Protein AF-A0A6J7K4E6-F1 (afdb_monomer)

InterPro domains:
  IPR016032 Signal transduction response regulator, C-terminal effector [SSF46894] (4-53)
  IPR036388 Winged helix-like DNA-binding domain superfamily [G3DSA:1.10.10.10] (2-69)

Radius of gyration: 15.44 Å; Cα contacts (8 Å, |Δi|>4): 86; chains: 1; bounding box: 48×27×30 Å

Organism: NCBI:txid449393

Secondary structure (DSSP, 8-state):
-PPPPPHHHHHHHHHHHTT--HHHHHHHTTS-HHHHHHHHHHHHHHTTPPP-SSS-HHHHHHHHHHHHH--HHHHHTT---TTEEE-TTS-EEETT---

Nearest PDB structures (foldseek):
  3qp6-assembly1_A-2  TM=9.151E-01  e=7.191E-03  Chromobacterium violaceum
  6jqs-assembly1_A  TM=8.949E-01  e=2.408E-02  Paenisporosarcina sp. TG-14
  4gvp-assembly1_A  TM=9.203E-01  e=5.390E-02  Staphylococcus aureus subsp. aureus Mu50
  3qp5-assembly2_C  TM=8.952E-01  e=5.390E-02  Chromobacterium violaceum
  3qp5-assembly2_D  TM=9.088E-01  e=1.207E-01  Chromobacterium violaceum

pLDDT: mean 82.59, std 14.58, range [42.47, 98.12]

Foldseek 3Di:
DQDDDDPVLVLLLLVLLVVDQLVRSCVVVVHDSVVSVVSLVVQLVSLVHDDPPPDDSSVVSNVSCCVVQNHCVVVVVVDQDPQWDQDPVRDIDRPPNDD

Mean predicted aligned error: 9.19 Å

Solvent-accessible surface area (backbone atoms only — not comparable to full-atom values): 6096 Å² total; per-residue (Å²): 132,77,68,86,73,50,76,67,52,50,54,54,46,52,41,41,59,72,66,49,50,51,64,53,46,12,62,75,69,75,49,53,43,66,58,41,52,53,49,53,53,53,50,27,52,57,72,69,55,74,76,78,86,81,58,65,57,63,58,56,41,27,53,51,46,32,75,73,74,48,57,72,66,47,61,76,64,73,54,85,55,98,52,58,42,73,47,99,86,72,47,81,43,53,84,74,70,75,131

Structure (mmCIF, N/CA/C/O backbone):
data_AF-A0A6J7K4E6-F1
#
_entry.id   AF-A0A6J7K4E6-F1
#
loop_
_atom_site.group_PDB
_atom_site.id
_atom_site.type_symbol
_atom_site.label_atom_id
_atom_site.label_alt_id
_atom_site.label_comp_id
_atom_site.label_asym_id
_atom_site.label_entity_id
_atom_site.label_seq_id
_atom_site.pdbx_PDB_ins_code
_atom_site.Cartn_x
_atom_site.Cartn_y
_atom_site.Cartn_z
_atom_site.occupancy
_atom_site.B_iso_or_equiv
_atom_site.auth_seq_id
_atom_site.auth_comp_id
_atom_site.auth_asym_id
_atom_site.auth_atom_id
_atom_site.pdbx_PDB_model_num
ATOM 1 N N . MET A 1 1 ? 1.341 16.366 -8.972 1.00 42.47 1 MET A N 1
ATOM 2 C CA . MET A 1 1 ? 1.374 16.381 -7.496 1.00 42.47 1 MET A CA 1
ATOM 3 C C . MET A 1 1 ? 0.690 15.123 -7.013 1.00 42.47 1 MET A C 1
ATOM 5 O O . MET A 1 1 ? -0.518 15.000 -7.177 1.00 42.47 1 MET A O 1
ATOM 9 N N . SER A 1 2 ? 1.468 14.158 -6.537 1.00 57.59 2 SER A N 1
ATOM 10 C CA . SER A 1 2 ? 0.947 12.939 -5.920 1.00 57.59 2 SER A CA 1
ATOM 11 C C . SER A 1 2 ? 0.267 13.332 -4.611 1.00 57.59 2 SER A C 1
ATOM 13 O O . SER A 1 2 ? 0.858 14.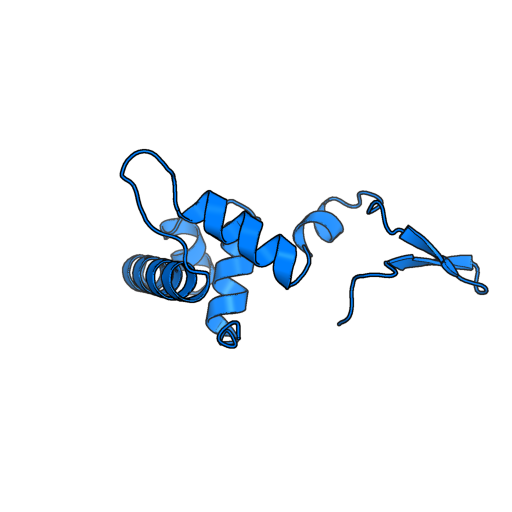063 -3.819 1.00 57.59 2 SER A O 1
ATOM 15 N N . ARG A 1 3 ? -0.984 12.916 -4.402 1.00 76.50 3 ARG A N 1
ATOM 16 C CA . ARG A 1 3 ? -1.681 13.126 -3.127 1.00 76.50 3 ARG A CA 1
ATOM 17 C C . ARG A 1 3 ? -0.898 12.427 -2.014 1.00 76.50 3 ARG A C 1
ATOM 19 O O . ARG A 1 3 ? -0.557 11.257 -2.170 1.00 76.50 3 ARG A O 1
ATOM 26 N N . GLU A 1 4 ? -0.683 13.118 -0.900 1.00 82.88 4 GLU A N 1
ATOM 27 C CA . GLU A 1 4 ? -0.085 12.524 0.295 1.00 82.88 4 GLU A CA 1
ATOM 28 C C . GLU A 1 4 ? -0.995 11.419 0.855 1.00 82.88 4 GLU A C 1
ATOM 30 O O . GLU A 1 4 ? -2.224 11.572 0.944 1.00 82.88 4 GLU A O 1
ATOM 35 N N . LEU A 1 5 ? -0.400 10.265 1.150 1.00 88.69 5 LEU A N 1
ATOM 36 C CA . LEU A 1 5 ? -1.116 9.123 1.699 1.00 88.69 5 LEU A CA 1
ATOM 37 C C . LEU A 1 5 ? -1.217 9.263 3.216 1.00 88.69 5 LEU A C 1
ATOM 39 O O . LEU A 1 5 ? -0.304 9.726 3.890 1.00 88.69 5 LEU A O 1
ATOM 43 N N . THR A 1 6 ? -2.347 8.837 3.771 1.00 92.81 6 THR A N 1
ATOM 44 C C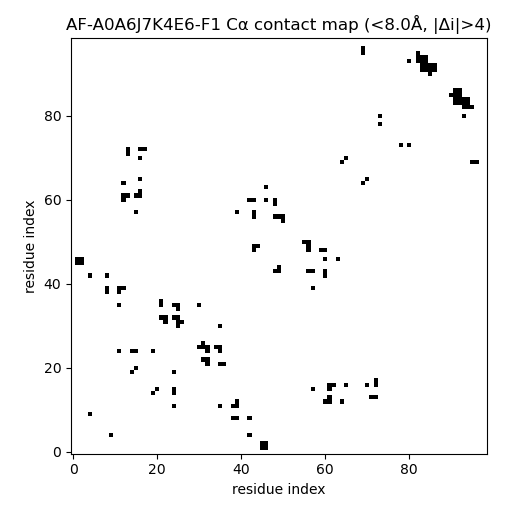A . THR A 1 6 ? -2.510 8.780 5.228 1.00 92.81 6 THR A CA 1
ATOM 45 C C . THR A 1 6 ? -1.649 7.661 5.833 1.00 92.81 6 THR A C 1
ATOM 47 O O . THR A 1 6 ? -1.347 6.684 5.141 1.00 92.81 6 THR A O 1
ATOM 50 N N . PRO A 1 7 ? -1.328 7.702 7.140 1.00 93.62 7 PRO A N 1
ATOM 51 C CA . PRO A 1 7 ? -0.596 6.614 7.798 1.00 93.62 7 PRO A CA 1
ATOM 52 C C . PRO A 1 7 ? -1.260 5.241 7.623 1.00 93.62 7 PRO A C 1
ATOM 54 O O . PRO A 1 7 ? -0.592 4.227 7.432 1.00 93.62 7 PRO A O 1
ATOM 57 N N . PHE A 1 8 ? -2.596 5.206 7.623 1.00 95.38 8 PHE A N 1
ATOM 58 C CA . PHE A 1 8 ? -3.343 3.975 7.383 1.00 95.38 8 PHE A CA 1
ATOM 59 C C . PHE A 1 8 ? -3.227 3.489 5.929 1.00 95.38 8 PHE A C 1
ATOM 61 O O . PHE A 1 8 ? -3.121 2.290 5.681 1.00 95.38 8 PHE A O 1
ATOM 68 N N . GLU A 1 9 ? -3.205 4.402 4.957 1.00 95.19 9 GLU A N 1
ATOM 69 C CA . GLU A 1 9 ? -2.967 4.060 3.551 1.00 95.19 9 GLU A CA 1
ATOM 70 C C . GLU A 1 9 ? -1.560 3.492 3.336 1.00 95.19 9 GLU A C 1
ATOM 72 O O . GLU A 1 9 ? -1.429 2.471 2.664 1.00 95.19 9 GLU A O 1
ATOM 77 N N . HIS A 1 10 ? -0.536 4.072 3.971 1.00 93.00 10 HIS A N 1
ATOM 78 C CA . HIS A 1 10 ? 0.820 3.514 3.974 1.00 93.00 10 HIS A CA 1
ATOM 79 C C . HIS A 1 10 ? 0.862 2.099 4.564 1.00 93.00 10 HIS A C 1
ATOM 81 O O . HIS A 1 10 ? 1.440 1.195 3.962 1.00 93.00 10 HIS A O 1
ATOM 87 N N . LEU A 1 11 ? 0.190 1.864 5.696 1.00 94.44 11 LEU A N 1
ATOM 88 C CA . LEU A 1 11 ? 0.104 0.534 6.305 1.00 94.44 11 LEU A CA 1
ATOM 89 C C . LEU A 1 11 ? -0.530 -0.496 5.355 1.00 94.44 11 LEU A C 1
ATOM 91 O O . LEU A 1 11 ? 0.011 -1.585 5.157 1.00 94.44 11 LEU A O 1
ATOM 95 N N . VAL A 1 12 ? -1.660 -0.150 4.731 1.00 96.00 12 VAL A N 1
ATOM 96 C CA . VAL A 1 12 ? -2.332 -1.031 3.762 1.00 96.00 12 VAL A CA 1
ATOM 97 C C . VAL A 1 12 ? -1.454 -1.265 2.529 1.00 96.00 12 VAL A C 1
ATOM 99 O O . VAL A 1 12 ? -1.379 -2.394 2.046 1.00 96.00 12 VAL A O 1
ATOM 102 N N . ALA A 1 13 ? -0.774 -0.235 2.025 1.00 93.56 13 ALA A N 1
ATOM 103 C CA . ALA A 1 13 ? 0.116 -0.344 0.873 1.00 93.56 13 ALA A CA 1
ATOM 104 C C . ALA A 1 13 ? 1.349 -1.217 1.156 1.00 93.56 13 ALA A C 1
ATOM 106 O O . ALA A 1 13 ? 1.711 -2.039 0.315 1.00 93.56 13 ALA A O 1
ATOM 107 N N . ASN A 1 14 ? 1.932 -1.134 2.354 1.00 92.38 14 ASN A N 1
ATOM 108 C CA . ASN A 1 14 ? 3.014 -2.024 2.781 1.00 92.38 14 ASN A CA 1
ATOM 109 C C . ASN A 1 14 ? 2.552 -3.490 2.799 1.00 92.38 14 ASN A C 1
ATOM 111 O O . ASN A 1 14 ? 3.221 -4.364 2.254 1.00 92.38 14 ASN A O 1
ATOM 115 N N . HIS A 1 15 ? 1.360 -3.769 3.328 1.00 94.62 15 HIS A N 1
ATOM 116 C CA . HIS A 1 15 ? 0.809 -5.123 3.294 1.00 94.62 15 HIS A CA 1
ATOM 117 C C . HIS A 1 15 ? 0.448 -5.613 1.880 1.00 94.62 15 HIS A C 1
ATOM 119 O O . HIS A 1 15 ? 0.558 -6.807 1.594 1.00 94.62 15 HIS A O 1
ATOM 125 N N . LEU A 1 16 ? 0.035 -4.712 0.981 1.00 93.50 16 LEU A N 1
ATOM 126 C CA . LEU A 1 16 ? -0.117 -5.034 -0.440 1.00 93.50 16 LEU A CA 1
ATOM 127 C C . LEU A 1 16 ? 1.224 -5.401 -1.076 1.00 93.50 16 L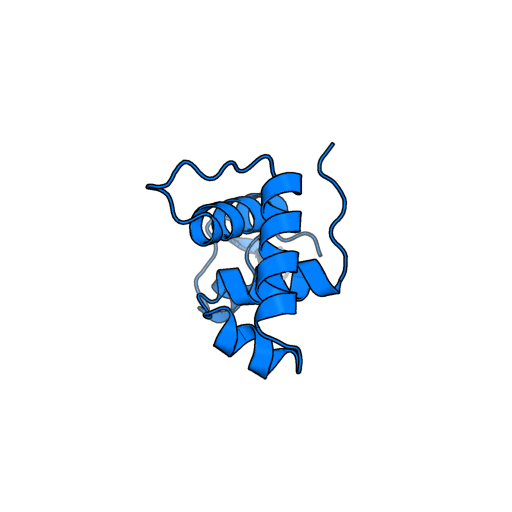EU A C 1
ATOM 129 O O . LEU A 1 16 ? 1.274 -6.341 -1.867 1.00 93.50 16 LEU A O 1
ATOM 133 N N . CYS A 1 17 ? 2.295 -4.689 -0.719 1.00 91.69 17 CYS A N 1
ATOM 134 C CA . CYS A 1 17 ? 3.648 -5.016 -1.150 1.00 91.69 17 CYS A CA 1
ATOM 135 C C . CYS A 1 17 ? 4.073 -6.391 -0.628 1.00 91.69 17 CYS A C 1
ATOM 137 O O . CYS A 1 17 ? 4.630 -7.165 -1.395 1.00 91.69 17 CYS A O 1
ATOM 139 N N . ASP A 1 18 ? 3.724 -6.755 0.603 1.00 90.31 18 ASP A N 1
AT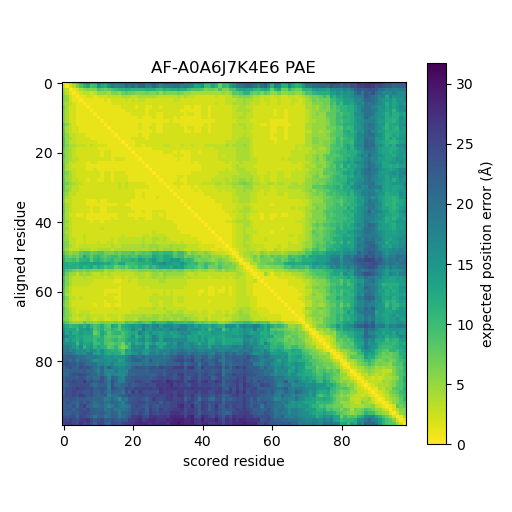OM 140 C CA . ASP A 1 18 ? 3.951 -8.106 1.136 1.00 90.31 18 ASP A CA 1
ATOM 141 C C . ASP A 1 18 ? 3.084 -9.195 0.445 1.00 90.31 18 ASP A C 1
ATOM 143 O O . ASP A 1 18 ? 3.204 -10.378 0.755 1.00 90.31 18 ASP A O 1
ATOM 147 N N . GLY A 1 19 ? 2.195 -8.828 -0.490 1.00 91.94 19 GLY A N 1
ATOM 148 C CA . GLY A 1 19 ? 1.371 -9.765 -1.263 1.00 91.94 19 GLY A CA 1
ATOM 149 C C . GLY A 1 19 ? 0.121 -10.275 -0.534 1.00 91.94 19 GLY A C 1
ATOM 150 O O . GLY A 1 19 ? -0.540 -11.200 -1.010 1.00 91.94 19 GLY A O 1
ATOM 151 N N . LEU A 1 20 ? -0.241 -9.686 0.608 1.00 95.38 20 LEU A N 1
ATOM 152 C CA . LEU A 1 20 ? -1.376 -10.131 1.422 1.00 95.38 20 LEU A CA 1
ATOM 153 C C . LEU A 1 20 ? -2.716 -9.868 0.732 1.00 95.38 20 LEU A C 1
ATOM 155 O O . LEU A 1 20 ? -2.910 -8.804 0.161 1.00 95.38 20 LEU A O 1
ATOM 159 N N . SER A 1 21 ? -3.687 -10.787 0.818 1.00 95.88 21 SER A N 1
ATOM 160 C CA . SER A 1 21 ? -5.066 -10.583 0.329 1.00 95.88 21 SER A CA 1
ATOM 161 C C . SER A 1 21 ? -5.826 -9.522 1.145 1.00 95.88 21 SER A C 1
ATOM 163 O O . SER A 1 21 ? -5.474 -9.268 2.292 1.00 95.88 21 SER A O 1
ATOM 165 N N . ASN A 1 22 ? -6.916 -8.945 0.616 1.00 95.81 22 ASN A N 1
ATOM 166 C CA . ASN A 1 22 ? -7.713 -7.960 1.369 1.00 95.81 22 ASN A CA 1
ATOM 167 C C . ASN A 1 22 ? -8.210 -8.525 2.709 1.00 95.81 22 ASN A C 1
ATOM 169 O O . ASN A 1 22 ? -8.108 -7.847 3.727 1.00 95.81 22 ASN A O 1
ATOM 173 N N . SER A 1 23 ? -8.659 -9.783 2.735 1.00 97.44 23 SER A N 1
ATOM 174 C CA . SER A 1 23 ? -9.030 -10.478 3.970 1.00 97.44 23 SER A CA 1
ATOM 175 C C . SER A 1 23 ? -7.866 -10.676 4.949 1.00 97.44 23 SER A C 1
ATOM 177 O O . SER A 1 23 ? -8.068 -10.596 6.159 1.00 97.44 23 SER A O 1
ATOM 179 N N . ALA A 1 24 ? -6.643 -10.916 4.466 1.00 97.69 24 ALA A N 1
ATOM 180 C CA . ALA A 1 24 ? -5.464 -11.027 5.324 1.00 97.69 24 ALA A CA 1
ATOM 181 C C . ALA A 1 24 ? -5.059 -9.669 5.914 1.00 97.69 24 ALA A C 1
ATOM 183 O O . ALA A 1 24 ? -4.804 -9.587 7.113 1.00 97.69 24 ALA A O 1
ATOM 184 N N . ILE A 1 25 ? -5.086 -8.606 5.104 1.00 97.56 25 ILE A N 1
ATOM 185 C CA . ILE A 1 25 ? -4.844 -7.231 5.563 1.00 97.56 25 ILE A CA 1
ATOM 186 C C . ILE A 1 25 ? -5.901 -6.830 6.592 1.00 97.56 25 ILE A C 1
ATOM 188 O O . ILE A 1 25 ? -5.563 -6.328 7.653 1.00 97.56 25 ILE A O 1
ATOM 192 N N . ALA A 1 26 ? -7.173 -7.121 6.319 1.00 97.94 26 ALA A N 1
ATOM 193 C CA . ALA A 1 26 ? -8.282 -6.833 7.220 1.00 97.94 26 ALA A CA 1
ATOM 194 C C . ALA A 1 26 ? -8.076 -7.465 8.606 1.00 97.94 26 ALA A C 1
ATOM 196 O O . ALA A 1 26 ? -8.258 -6.797 9.623 1.00 97.94 26 ALA A O 1
ATOM 197 N N . ARG A 1 27 ? -7.616 -8.724 8.654 1.00 97.75 27 ARG A N 1
ATOM 198 C CA . ARG A 1 27 ? -7.233 -9.383 9.912 1.00 97.75 27 ARG A CA 1
ATOM 199 C C . ARG A 1 27 ? -6.032 -8.709 10.576 1.00 97.75 27 ARG A C 1
ATOM 201 O O . ARG A 1 27 ? -6.083 -8.465 11.775 1.00 97.75 27 ARG A O 1
ATOM 208 N N . ALA A 1 28 ? -4.987 -8.387 9.813 1.00 97.00 28 ALA A N 1
ATOM 209 C CA . ALA A 1 28 ? -3.770 -7.764 10.337 1.00 97.00 28 ALA A CA 1
ATOM 210 C C . ALA A 1 28 ? -4.023 -6.367 10.929 1.00 97.00 28 ALA A C 1
ATOM 212 O O . ALA A 1 28 ? -3.443 -6.017 11.952 1.00 97.00 28 ALA A O 1
ATOM 213 N N . THR A 1 29 ? -4.923 -5.586 10.328 1.00 96.00 29 THR A N 1
ATOM 214 C CA . THR A 1 29 ? -5.236 -4.220 10.768 1.00 96.00 29 THR A CA 1
ATOM 215 C C . THR A 1 29 ? -6.485 -4.137 11.648 1.00 96.00 29 THR A C 1
ATOM 217 O O . THR A 1 29 ? -6.908 -3.037 11.987 1.00 96.00 29 THR A O 1
ATOM 220 N N . SER A 1 30 ? -7.107 -5.266 12.013 1.00 96.75 30 SER A N 1
ATOM 221 C CA . SER A 1 30 ? -8.370 -5.319 12.775 1.00 96.75 30 SER A CA 1
ATOM 222 C C . SER A 1 30 ? -9.503 -4.490 12.152 1.00 96.75 30 SER A C 1
ATOM 224 O O . SER A 1 30 ? -10.205 -3.748 12.839 1.00 96.75 30 SER A O 1
ATOM 226 N N . HIS A 1 31 ? -9.658 -4.548 10.829 1.00 97.56 31 HIS A N 1
ATOM 227 C CA . HIS A 1 31 ? -10.697 -3.834 10.073 1.00 97.56 31 HIS A CA 1
ATOM 228 C C . HIS A 1 31 ? -11.515 -4.814 9.224 1.00 97.56 31 HIS A C 1
ATOM 230 O O . HIS A 1 31 ? -11.189 -5.993 9.125 1.00 97.56 31 HIS A O 1
ATOM 236 N N . SER A 1 32 ? -12.598 -4.345 8.597 1.00 98.12 32 SER A N 1
ATOM 237 C CA . SER A 1 32 ? -13.349 -5.177 7.652 1.00 98.12 32 SER A CA 1
ATOM 238 C C . SER A 1 32 ? -12.663 -5.233 6.287 1.00 98.12 32 SER A C 1
ATOM 240 O O . SER A 1 32 ? -12.022 -4.275 5.849 1.00 98.12 32 SER A O 1
ATOM 242 N N . GLU A 1 33 ? -12.863 -6.334 5.561 1.00 97.44 33 GLU A N 1
ATOM 243 C CA . GLU A 1 33 ? -12.365 -6.481 4.188 1.00 97.44 33 GLU A CA 1
ATOM 244 C C . GLU A 1 33 ? -12.865 -5.354 3.274 1.00 97.44 33 GLU A C 1
ATOM 246 O O . GLU A 1 33 ? -12.116 -4.843 2.441 1.00 97.44 33 GLU A O 1
ATOM 251 N N . LYS A 1 34 ? -14.089 -4.865 3.517 1.00 97.56 34 LYS A N 1
ATOM 252 C CA . LYS A 1 34 ? -14.648 -3.747 2.758 1.00 97.56 34 LYS A CA 1
ATOM 253 C C . LYS A 1 34 ? -13.889 -2.436 2.968 1.00 97.56 34 LYS A C 1
ATOM 255 O O . LYS A 1 34 ? -13.743 -1.651 2.030 1.00 97.56 34 LYS A O 1
ATOM 260 N N . VAL A 1 35 ? -13.392 -2.184 4.180 1.00 97.75 35 VAL A N 1
ATOM 261 C CA . VAL A 1 35 ? -12.550 -1.010 4.461 1.00 97.75 35 VAL A CA 1
ATOM 262 C C . VAL A 1 35 ? -11.240 -1.098 3.684 1.00 97.75 35 VAL A C 1
ATOM 264 O O . VAL A 1 35 ? -10.808 -0.089 3.117 1.00 97.75 35 VAL A O 1
ATOM 267 N N . ILE A 1 36 ? -10.649 -2.291 3.588 1.00 97.88 36 ILE A N 1
ATOM 268 C CA . ILE A 1 36 ? -9.426 -2.507 2.810 1.00 97.88 36 ILE A CA 1
ATOM 269 C C . ILE A 1 36 ? -9.690 -2.271 1.323 1.00 97.88 36 ILE A C 1
ATOM 271 O O . ILE A 1 36 ? -9.012 -1.441 0.724 1.00 97.88 36 ILE A O 1
ATOM 275 N N . GLU A 1 37 ? -10.724 -2.885 0.740 1.00 95.69 37 GLU A N 1
ATOM 276 C CA . GLU A 1 37 ? -11.109 -2.664 -0.665 1.00 95.69 37 GLU A CA 1
ATOM 277 C C . GLU A 1 37 ? -11.277 -1.182 -1.015 1.00 95.69 37 GLU A C 1
ATOM 279 O O . GLU A 1 37 ? -10.752 -0.695 -2.022 1.00 95.69 37 GLU A O 1
ATOM 284 N N . ASN A 1 38 ? -12.007 -0.452 -0.172 1.00 95.81 38 ASN A N 1
ATOM 285 C CA . ASN A 1 38 ? -12.267 0.965 -0.386 1.00 95.81 38 ASN A CA 1
ATOM 286 C C . ASN A 1 38 ? -10.974 1.788 -0.295 1.00 95.81 38 ASN A C 1
ATOM 288 O O . ASN A 1 38 ? -10.787 2.730 -1.065 1.00 95.81 38 ASN A O 1
ATOM 292 N N . THR A 1 39 ? -10.075 1.428 0.623 1.00 96.31 39 THR A N 1
ATOM 293 C CA . THR A 1 39 ? -8.767 2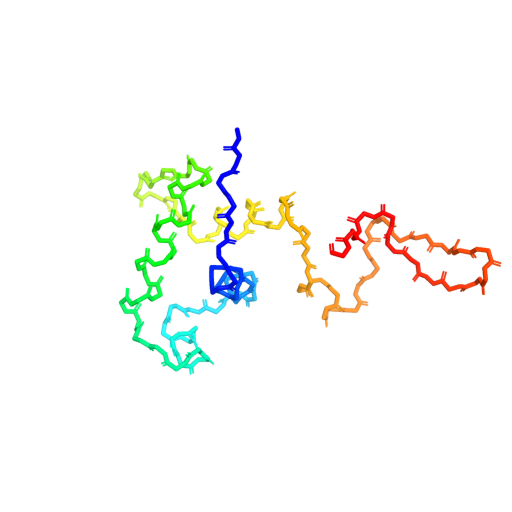.079 0.784 1.00 96.31 39 THR A CA 1
ATOM 294 C C . THR A 1 39 ? -7.878 1.835 -0.432 1.00 96.31 39 THR A C 1
ATOM 296 O O . THR A 1 39 ? -7.393 2.795 -1.027 1.00 96.31 39 THR A O 1
ATOM 299 N N . VAL A 1 40 ? -7.764 0.586 -0.890 1.00 95.00 40 VAL A N 1
ATOM 300 C CA . VAL A 1 40 ? -7.039 0.224 -2.120 1.00 95.00 40 VAL A CA 1
ATOM 301 C C . VAL A 1 40 ? -7.586 0.982 -3.329 1.00 95.00 40 VAL A C 1
ATOM 303 O O . VAL A 1 40 ? -6.820 1.553 -4.101 1.00 95.00 40 VAL A O 1
ATOM 306 N N . SER A 1 41 ? -8.911 1.061 -3.465 1.00 92.81 41 SER A N 1
ATOM 307 C CA . SER A 1 41 ? -9.557 1.771 -4.574 1.00 92.81 41 SER A CA 1
ATOM 308 C C . SER A 1 41 ? -9.256 3.274 -4.564 1.00 92.81 41 SER A C 1
ATOM 310 O O . SER A 1 41 ? -9.016 3.867 -5.618 1.00 92.81 41 SER A O 1
ATOM 312 N N . ARG A 1 42 ? -9.249 3.914 -3.385 1.00 92.94 42 ARG A N 1
ATOM 313 C CA . ARG A 1 42 ? -8.895 5.338 -3.245 1.00 92.94 42 ARG A CA 1
ATOM 314 C C . ARG A 1 42 ? -7.425 5.596 -3.551 1.00 92.94 42 ARG A C 1
ATOM 316 O O . ARG A 1 42 ? -7.119 6.577 -4.226 1.00 92.94 42 ARG A O 1
ATOM 323 N N . MET A 1 43 ? -6.534 4.720 -3.093 1.00 93.62 43 MET A N 1
ATOM 324 C CA . MET A 1 43 ? -5.110 4.815 -3.400 1.00 93.62 43 MET A CA 1
ATOM 325 C C . MET A 1 43 ? -4.862 4.651 -4.900 1.00 93.62 43 MET A C 1
ATOM 327 O O . MET A 1 43 ? -4.253 5.528 -5.497 1.00 93.62 43 MET A O 1
ATOM 331 N N . ALA A 1 44 ? -5.419 3.620 -5.543 1.00 92.12 44 ALA A N 1
ATOM 332 C CA . ALA A 1 44 ? -5.279 3.412 -6.987 1.00 92.12 44 ALA A CA 1
ATOM 333 C C . ALA A 1 44 ? -5.664 4.664 -7.797 1.00 92.12 44 ALA A C 1
ATOM 335 O O . ALA A 1 44 ? -4.905 5.101 -8.660 1.00 92.12 44 ALA A O 1
ATOM 336 N N . ARG A 1 45 ? -6.783 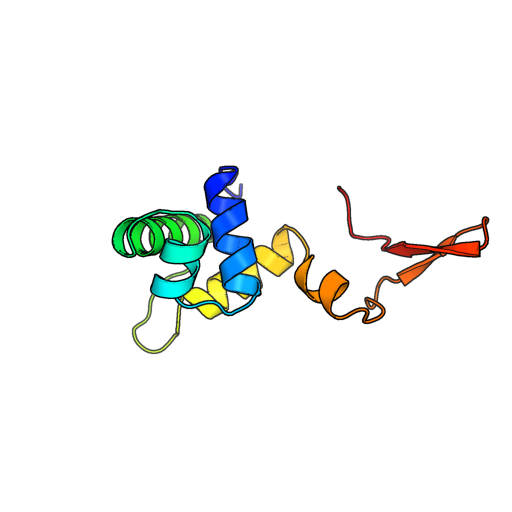5.315 -7.449 1.00 89.94 45 ARG A N 1
ATOM 337 C CA . ARG A 1 45 ? -7.193 6.590 -8.066 1.00 89.94 45 ARG A CA 1
ATOM 338 C C . ARG A 1 45 ? -6.190 7.718 -7.825 1.00 89.94 45 ARG A C 1
ATOM 340 O O . ARG A 1 45 ? -5.938 8.498 -8.736 1.00 89.94 45 ARG A O 1
ATOM 347 N N . ALA A 1 46 ? -5.619 7.805 -6.625 1.00 89.06 46 ALA A N 1
ATOM 348 C CA . ALA A 1 46 ? -4.615 8.811 -6.281 1.00 89.06 46 ALA A CA 1
ATOM 349 C C . ALA A 1 46 ? -3.308 8.647 -7.075 1.00 89.06 46 ALA A C 1
ATOM 351 O O . ALA A 1 46 ? -2.689 9.647 -7.428 1.00 89.06 46 ALA A O 1
ATOM 352 N N . PHE A 1 47 ? -2.937 7.409 -7.411 1.00 88.19 47 PHE A N 1
ATOM 353 C CA . PHE A 1 47 ? -1.815 7.093 -8.304 1.00 88.19 47 PHE A CA 1
ATOM 354 C C . PHE A 1 47 ? -2.188 7.137 -9.798 1.00 88.19 47 PHE A C 1
ATOM 356 O O . PHE A 1 47 ? -1.363 6.813 -10.646 1.00 88.19 47 PHE A O 1
ATOM 363 N N . GLY A 1 48 ? -3.421 7.519 -10.150 1.00 88.81 48 GLY A N 1
ATOM 364 C CA . GLY A 1 48 ? -3.876 7.568 -11.543 1.00 88.81 48 GLY A CA 1
ATOM 365 C C . GLY A 1 48 ? -4.057 6.194 -12.202 1.00 88.81 48 GLY A C 1
ATOM 366 O O . GLY A 1 48 ? -4.164 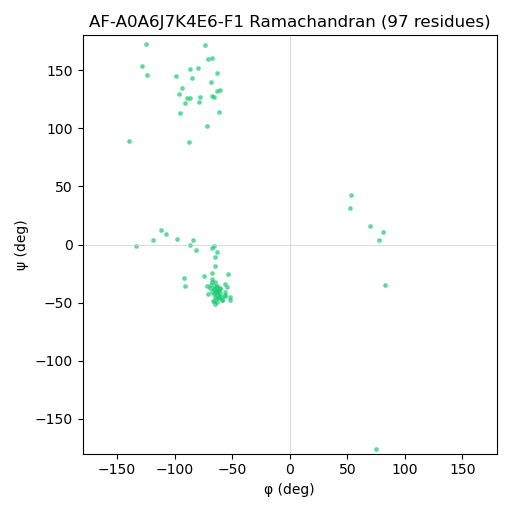6.113 -13.425 1.00 88.81 48 GLY A O 1
ATOM 367 N N . ILE A 1 49 ? -4.117 5.119 -11.413 1.00 89.50 49 ILE A N 1
ATOM 368 C CA . ILE A 1 49 ? -4.283 3.745 -11.894 1.00 89.50 49 ILE A CA 1
ATOM 369 C C . ILE A 1 49 ? -5.755 3.517 -12.241 1.00 89.50 49 ILE A C 1
ATOM 371 O O . ILE A 1 49 ? -6.646 3.668 -11.399 1.00 89.50 49 ILE A O 1
ATOM 375 N N . LYS A 1 50 ? -6.011 3.132 -13.493 1.00 83.00 50 LYS A N 1
ATOM 376 C CA . LYS A 1 50 ? -7.340 2.751 -13.981 1.00 83.00 50 LYS A CA 1
ATOM 377 C C . LYS A 1 50 ? -7.468 1.229 -13.997 1.00 83.00 50 LYS A C 1
ATOM 379 O O . LYS A 1 50 ? -6.499 0.530 -14.258 1.00 83.00 50 LYS A O 1
ATOM 384 N N . SER A 1 51 ? -8.669 0.735 -13.708 1.00 77.62 51 SER A N 1
ATOM 385 C CA . SER A 1 51 ? -9.016 -0.671 -13.914 1.00 77.62 51 SER A CA 1
ATOM 386 C C . SER A 1 51 ? -9.508 -0.838 -15.348 1.00 77.62 51 SER A C 1
ATOM 388 O O . SER A 1 51 ? -10.409 -0.111 -15.763 1.00 77.62 51 SER A O 1
ATOM 390 N N . ASP A 1 52 ? -8.909 -1.763 -16.089 1.00 77.31 52 ASP A N 1
ATOM 391 C CA . ASP A 1 52 ? -9.253 -2.100 -17.476 1.00 77.31 52 ASP A CA 1
ATOM 392 C C . ASP A 1 52 ? -9.862 -3.509 -17.610 1.00 77.31 52 ASP A C 1
ATOM 394 O O . ASP A 1 52 ? -10.034 -4.008 -18.714 1.00 77.31 52 ASP A O 1
ATOM 398 N N . GLY A 1 53 ? -10.244 -4.136 -16.491 1.00 75.31 53 GLY A N 1
ATOM 399 C CA . GLY A 1 53 ? -10.873 -5.462 -16.448 1.00 75.31 53 GLY A CA 1
ATOM 400 C C . GLY A 1 53 ? -9.886 -6.631 -16.511 1.00 75.31 53 GLY A C 1
ATOM 401 O O . GLY A 1 53 ? -10.095 -7.615 -15.805 1.00 75.31 53 GLY A O 1
ATOM 402 N N . ASP A 1 54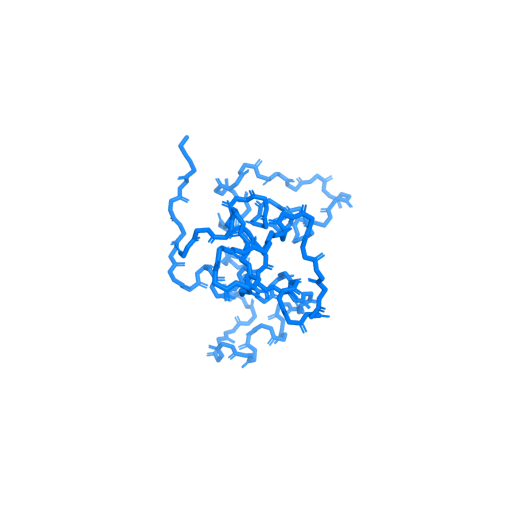 ? -8.788 -6.485 -17.253 1.00 80.50 54 ASP A N 1
ATOM 403 C CA . ASP A 1 54 ? -7.756 -7.520 -17.400 1.00 80.50 54 ASP A CA 1
ATOM 404 C C . ASP A 1 54 ? -6.625 -7.383 -16.371 1.00 80.50 54 ASP A C 1
ATOM 406 O O . ASP A 1 54 ? -6.022 -8.376 -15.954 1.00 80.50 54 ASP A O 1
ATOM 410 N N . THR A 1 55 ? -6.347 -6.162 -15.904 1.00 82.69 55 THR A N 1
ATOM 411 C CA . THR A 1 55 ? -5.213 -5.913 -15.013 1.00 82.69 55 THR A CA 1
ATOM 412 C C . THR A 1 55 ? -5.610 -5.899 -13.540 1.00 82.69 55 THR A C 1
ATOM 414 O O . THR A 1 55 ? -6.496 -5.160 -13.095 1.00 82.69 55 THR A O 1
ATOM 417 N N . ASN A 1 56 ? -4.874 -6.659 -12.722 1.00 86.50 56 ASN A N 1
ATOM 418 C CA . ASN A 1 56 ? -5.026 -6.606 -11.273 1.00 86.50 56 ASN A CA 1
ATOM 419 C C . ASN A 1 56 ? -4.446 -5.295 -10.718 1.00 86.50 56 ASN A C 1
ATOM 421 O O . ASN A 1 56 ? -3.238 -5.156 -10.512 1.00 86.50 56 ASN A O 1
ATOM 425 N N . ILE A 1 57 ? -5.335 -4.350 -10.409 1.00 90.62 57 ILE A N 1
ATOM 426 C CA . ILE A 1 57 ? -4.992 -3.019 -9.888 1.00 90.62 57 ILE A CA 1
ATOM 427 C C . ILE A 1 57 ? -4.100 -3.053 -8.641 1.00 90.62 57 ILE A C 1
ATOM 429 O O . ILE A 1 57 ? -3.375 -2.098 -8.386 1.00 90.62 57 ILE A O 1
ATOM 433 N N . ARG A 1 58 ? -4.138 -4.137 -7.857 1.00 92.44 58 ARG A N 1
ATOM 434 C CA . ARG A 1 58 ? -3.362 -4.266 -6.618 1.00 92.44 58 ARG A CA 1
ATOM 435 C C . ARG A 1 58 ? -1.880 -4.444 -6.909 1.00 92.44 58 ARG A C 1
ATOM 437 O O . ARG A 1 58 ? -1.060 -3.900 -6.181 1.00 92.44 58 ARG A O 1
ATOM 444 N N . VAL A 1 59 ? -1.559 -5.153 -7.991 1.00 91.25 59 VAL A N 1
ATOM 445 C CA . VAL A 1 59 ? -0.181 -5.333 -8.461 1.00 91.25 59 VAL A CA 1
ATOM 446 C C . VAL A 1 59 ? 0.372 -3.995 -8.937 1.00 91.25 59 VAL A C 1
ATOM 448 O O . VAL A 1 59 ? 1.432 -3.578 -8.483 1.00 91.25 59 VAL A O 1
ATOM 451 N N . LEU A 1 60 ? -0.382 -3.277 -9.776 1.00 92.62 60 LEU A N 1
ATOM 452 C CA . LEU A 1 60 ? 0.020 -1.948 -10.243 1.00 92.62 60 LEU A CA 1
ATOM 453 C C . LEU A 1 60 ? 0.189 -0.961 -9.088 1.00 92.62 60 LEU A C 1
ATOM 455 O O . LEU A 1 60 ? 1.146 -0.194 -9.070 1.00 92.62 60 LEU A O 1
ATOM 459 N N . LEU A 1 61 ? -0.719 -0.996 -8.113 1.00 92.81 61 LEU A N 1
ATOM 460 C CA . LEU A 1 61 ? -0.647 -0.125 -6.948 1.00 92.81 61 LEU A CA 1
ATOM 461 C C . LEU A 1 61 ? 0.571 -0.436 -6.077 1.00 92.81 61 LEU A C 1
ATOM 463 O O . LEU A 1 61 ? 1.243 0.495 -5.649 1.00 92.81 61 LEU A O 1
ATOM 467 N N . ALA A 1 62 ? 0.880 -1.713 -5.841 1.00 92.38 62 ALA A N 1
ATOM 468 C CA . ALA A 1 62 ? 2.077 -2.105 -5.104 1.00 92.38 62 ALA A CA 1
ATOM 469 C C . ALA A 1 62 ? 3.355 -1.645 -5.826 1.00 92.38 62 ALA A C 1
ATOM 471 O O . ALA A 1 62 ? 4.240 -1.074 -5.196 1.00 92.38 62 ALA A O 1
ATOM 472 N N . LEU A 1 63 ? 3.432 -1.818 -7.150 1.00 90.06 63 LEU A N 1
ATOM 473 C CA . LEU A 1 63 ? 4.569 -1.352 -7.951 1.00 90.06 63 LEU A CA 1
ATOM 474 C C . LEU A 1 63 ? 4.715 0.174 -7.917 1.00 90.06 63 LEU A C 1
ATOM 476 O O . LEU A 1 63 ? 5.814 0.677 -7.696 1.00 90.06 63 LEU A O 1
ATOM 480 N N . ALA A 1 64 ? 3.615 0.909 -8.099 1.00 90.06 64 ALA A N 1
ATOM 481 C CA . ALA A 1 64 ? 3.618 2.367 -8.036 1.00 90.06 64 ALA A CA 1
ATOM 482 C C . ALA A 1 64 ? 4.040 2.859 -6.646 1.00 90.06 64 ALA A C 1
ATOM 484 O O . ALA A 1 64 ? 4.904 3.723 -6.534 1.00 90.06 64 ALA A O 1
ATOM 485 N N . TYR A 1 65 ? 3.481 2.275 -5.585 1.00 90.25 65 TYR A N 1
ATOM 486 C CA . TYR A 1 65 ? 3.838 2.620 -4.215 1.00 90.25 65 TYR A CA 1
ATOM 487 C C . TYR A 1 65 ? 5.333 2.393 -3.947 1.00 90.25 65 TYR A C 1
ATOM 489 O O . TYR A 1 65 ? 6.002 3.318 -3.495 1.00 90.25 65 TYR A O 1
ATOM 497 N N . ARG A 1 66 ? 5.881 1.230 -4.327 1.00 86.69 66 ARG A N 1
ATOM 498 C CA . ARG A 1 66 ? 7.318 0.923 -4.191 1.00 86.69 66 ARG A CA 1
ATOM 499 C C . ARG A 1 66 ? 8.211 1.884 -4.976 1.00 86.69 66 ARG A C 1
ATOM 501 O O . ARG A 1 66 ? 9.268 2.279 -4.499 1.00 86.69 66 ARG A O 1
ATOM 508 N N . ALA A 1 67 ? 7.789 2.288 -6.174 1.00 84.94 67 ALA A N 1
ATOM 509 C CA . ALA A 1 67 ? 8.535 3.248 -6.986 1.00 84.94 67 ALA A CA 1
ATOM 510 C C . ALA A 1 67 ? 8.569 4.655 -6.363 1.00 84.94 67 ALA A C 1
ATOM 512 O O . ALA A 1 67 ? 9.528 5.393 -6.578 1.00 84.94 67 ALA A O 1
ATOM 513 N N . HIS A 1 68 ? 7.529 5.027 -5.611 1.00 82.94 68 HIS A N 1
ATOM 514 C CA . HIS A 1 68 ? 7.402 6.347 -4.996 1.00 82.94 68 HIS A CA 1
ATOM 515 C C . HIS A 1 68 ? 7.989 6.437 -3.582 1.00 82.94 68 HIS A C 1
ATOM 517 O O . HIS A 1 68 ? 8.533 7.482 -3.242 1.00 82.94 68 HIS A O 1
ATOM 523 N N . PHE A 1 69 ? 7.872 5.378 -2.778 1.00 81.31 69 PHE A N 1
ATOM 524 C CA . PHE A 1 69 ? 8.209 5.386 -1.347 1.00 81.31 69 PHE A CA 1
ATOM 525 C C . PHE A 1 69 ? 9.322 4.400 -0.968 1.00 81.31 69 PHE A C 1
ATOM 527 O O . PHE A 1 69 ? 9.638 4.257 0.207 1.00 81.31 69 PHE A O 1
ATOM 534 N N . GLY A 1 70 ? 9.916 3.710 -1.945 1.00 73.56 70 GLY A N 1
ATOM 535 C CA . GLY A 1 70 ? 10.846 2.620 -1.673 1.00 73.56 70 GLY A CA 1
ATOM 536 C C . GLY A 1 70 ? 10.124 1.360 -1.202 1.00 73.56 70 GLY A C 1
ATOM 537 O O . GLY A 1 70 ? 8.894 1.270 -1.202 1.00 73.56 70 GLY A O 1
ATOM 538 N N . ASP A 1 71 ? 10.898 0.341 -0.849 1.00 67.69 71 ASP A N 1
ATOM 539 C CA . ASP A 1 71 ? 10.351 -0.979 -0.572 1.00 67.69 71 ASP A CA 1
ATOM 540 C C . ASP A 1 71 ? 11.026 -1.629 0.633 1.00 67.69 71 ASP A C 1
ATOM 542 O O . ASP A 1 71 ? 11.986 -2.391 0.512 1.00 67.69 71 ASP A O 1
ATOM 546 N N . GLY A 1 72 ? 10.459 -1.362 1.811 1.00 63.41 72 GLY A N 1
ATOM 547 C CA . GLY A 1 72 ? 10.877 -2.003 3.056 1.00 63.41 72 GLY A CA 1
ATOM 548 C C . GLY A 1 72 ? 10.624 -3.517 3.094 1.00 63.41 72 GLY A C 1
ATOM 549 O O . GLY A 1 72 ? 11.121 -4.199 3.988 1.00 63.41 72 GLY A O 1
ATOM 550 N N . SER A 1 73 ? 9.871 -4.093 2.146 1.00 59.06 73 SER A N 1
ATOM 551 C CA . SER A 1 73 ? 9.743 -5.550 2.037 1.00 59.06 73 SER A CA 1
ATOM 552 C C . SER A 1 73 ? 11.014 -6.186 1.461 1.00 59.06 73 SER A C 1
ATOM 554 O O . SER A 1 73 ? 11.298 -7.333 1.806 1.00 59.06 73 SER A O 1
ATOM 556 N N . PHE A 1 74 ? 11.816 -5.472 0.654 1.00 59.31 74 PHE A N 1
ATOM 557 C CA . PHE A 1 74 ? 13.147 -5.959 0.257 1.00 59.31 74 PHE A CA 1
ATOM 558 C C . PHE A 1 74 ? 14.122 -5.990 1.435 1.00 59.31 74 PHE A C 1
ATOM 560 O O . PHE A 1 74 ? 14.896 -6.943 1.536 1.00 59.31 74 PHE A O 1
ATOM 567 N N . ASP A 1 75 ? 14.020 -5.041 2.369 1.00 63.22 75 ASP A N 1
ATOM 568 C CA . ASP A 1 75 ? 14.835 -5.050 3.591 1.00 63.22 75 ASP A CA 1
ATOM 569 C C . ASP A 1 75 ? 14.575 -6.325 4.415 1.00 63.22 75 ASP A C 1
ATOM 571 O O . ASP A 1 75 ? 15.502 -6.950 4.928 1.00 63.22 75 ASP A O 1
ATOM 575 N N . LYS A 1 76 ? 13.320 -6.804 4.457 1.00 62.38 76 LYS A N 1
ATOM 576 C CA . LYS A 1 76 ? 12.951 -8.074 5.118 1.00 62.38 76 LYS A CA 1
ATOM 577 C C . LYS A 1 76 ? 13.523 -9.315 4.428 1.00 62.38 76 LYS A C 1
ATOM 579 O O . LYS A 1 76 ? 13.646 -10.359 5.067 1.00 62.38 76 LYS A O 1
ATOM 584 N N . LEU A 1 77 ? 13.833 -9.232 3.134 1.00 62.44 77 LEU A N 1
ATOM 585 C CA . LEU A 1 77 ? 14.431 -10.333 2.375 1.00 62.44 77 LEU A CA 1
ATOM 586 C C . LEU A 1 77 ? 15.948 -10.423 2.583 1.00 62.44 77 LEU A C 1
ATOM 588 O O . LEU A 1 77 ? 16.560 -11.374 2.101 1.00 62.44 77 LEU A O 1
ATOM 592 N N . ASN A 1 78 ? 16.542 -9.474 3.321 1.00 61.00 78 ASN A N 1
ATOM 593 C CA . ASN A 1 78 ? 17.979 -9.394 3.586 1.00 61.00 78 ASN A CA 1
ATOM 594 C C . ASN A 1 78 ? 18.812 -9.438 2.288 1.00 61.00 78 ASN A C 1
ATOM 596 O O . ASN A 1 78 ? 19.907 -10.000 2.243 1.00 61.00 78 ASN A O 1
ATOM 600 N N . LEU A 1 79 ? 18.240 -8.902 1.205 1.00 61.88 79 LEU A N 1
ATOM 601 C CA . LEU A 1 79 ? 18.867 -8.817 -0.105 1.00 61.88 79 LEU A CA 1
ATOM 602 C C . LEU A 1 79 ? 19.557 -7.464 -0.228 1.00 61.88 79 LEU A C 1
ATOM 604 O O . LEU A 1 79 ? 18.964 -6.430 0.078 1.00 61.88 79 LEU A O 1
ATOM 608 N N . ASP A 1 80 ? 20.792 -7.468 -0.724 1.00 59.28 80 ASP A N 1
ATOM 609 C CA . ASP A 1 80 ? 21.502 -6.230 -1.025 1.00 59.28 80 ASP A CA 1
ATOM 610 C C . ASP A 1 80 ? 20.725 -5.456 -2.099 1.00 59.28 80 ASP A C 1
ATOM 612 O O . ASP A 1 80 ? 20.593 -5.900 -3.245 1.00 59.28 80 ASP A O 1
ATOM 616 N N . CYS A 1 81 ? 20.186 -4.292 -1.732 1.00 62.97 81 CYS A N 1
ATOM 617 C CA . CYS A 1 81 ? 19.562 -3.413 -2.710 1.00 62.97 81 CYS A CA 1
ATOM 618 C C . CYS A 1 81 ? 20.623 -2.939 -3.720 1.00 62.97 81 CYS A C 1
ATOM 620 O O . CYS A 1 81 ? 21.786 -2.718 -3.376 1.00 62.97 81 CYS A O 1
ATOM 622 N N . SER A 1 82 ? 20.232 -2.709 -4.975 1.00 62.00 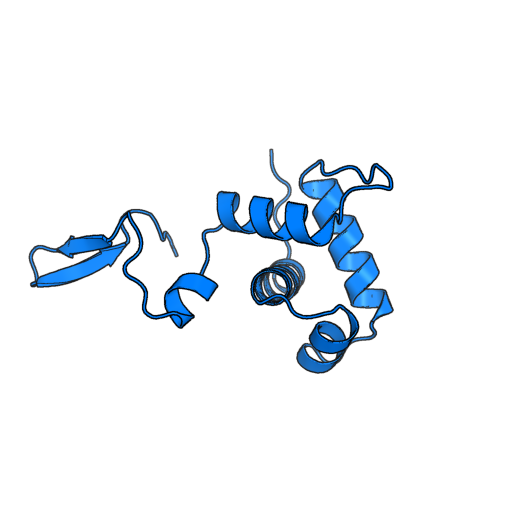82 SER A N 1
ATOM 623 C CA . SER A 1 82 ? 21.146 -2.239 -6.034 1.00 62.00 82 SER A CA 1
ATOM 624 C C . SER A 1 82 ? 21.761 -0.854 -5.770 1.00 62.00 82 SER A C 1
ATOM 626 O O . SER A 1 82 ? 22.598 -0.394 -6.542 1.00 62.00 82 SER A O 1
ATOM 628 N N . HIS A 1 83 ? 21.322 -0.172 -4.710 1.00 66.88 83 HIS A N 1
ATOM 629 C CA . HIS A 1 83 ? 21.818 1.125 -4.249 1.00 66.88 83 HIS A CA 1
ATOM 630 C C . HIS A 1 83 ? 22.657 1.012 -2.964 1.00 66.88 83 HIS A C 1
ATOM 632 O O . HIS A 1 83 ? 22.971 2.034 -2.355 1.00 66.88 83 HIS A O 1
ATOM 638 N N . SER A 1 84 ? 22.993 -0.211 -2.538 1.00 67.44 84 SER A N 1
ATOM 639 C CA . SER A 1 84 ? 23.834 -0.454 -1.370 1.00 67.44 84 SER A CA 1
ATOM 640 C C . SER A 1 84 ? 25.250 0.061 -1.627 1.00 67.44 84 SER A C 1
ATOM 642 O O . SER A 1 84 ? 25.884 -0.291 -2.626 1.00 67.44 84 SER A O 1
ATOM 644 N N . LYS A 1 85 ? 25.747 0.900 -0.720 1.00 71.50 85 LYS A N 1
ATOM 645 C CA . LYS A 1 85 ? 27.139 1.350 -0.662 1.00 71.50 85 LYS A CA 1
ATOM 646 C C . LYS A 1 85 ? 27.699 1.133 0.736 1.00 71.50 85 LYS A C 1
ATOM 648 O O . LYS A 1 85 ? 26.965 1.106 1.720 1.00 71.50 85 LYS A O 1
ATOM 653 N N . ILE A 1 86 ? 29.015 0.979 0.812 1.00 74.31 86 ILE A N 1
ATOM 654 C CA . ILE A 1 86 ? 29.748 0.933 2.078 1.00 74.31 86 ILE A CA 1
ATOM 655 C C . ILE A 1 86 ? 30.167 2.370 2.404 1.00 74.31 86 ILE A C 1
ATOM 657 O O . ILE A 1 86 ? 30.820 3.012 1.581 1.00 74.31 86 ILE A O 1
ATOM 661 N N . GLY A 1 87 ? 29.740 2.874 3.561 1.00 72.31 87 GLY A N 1
ATOM 662 C CA . GLY A 1 87 ? 30.119 4.186 4.080 1.00 72.31 87 GLY A CA 1
ATOM 663 C C . GLY A 1 87 ? 31.558 4.216 4.599 1.00 72.31 87 GLY A C 1
ATOM 664 O O . GLY A 1 87 ? 32.224 3.186 4.709 1.00 72.31 87 GLY A O 1
ATOM 665 N N . GLU A 1 88 ? 32.053 5.409 4.929 1.00 77.62 88 GLU A N 1
ATOM 666 C CA . GLU A 1 88 ? 33.427 5.608 5.430 1.00 77.62 88 GLU A CA 1
ATOM 667 C C . GLU A 1 88 ? 33.693 4.935 6.791 1.00 77.62 88 GLU A C 1
ATOM 669 O O . GLU A 1 88 ? 34.837 4.684 7.158 1.00 77.62 88 GLU A O 1
ATOM 674 N N . ASP A 1 89 ? 32.637 4.600 7.522 1.00 80.56 89 ASP A N 1
ATOM 675 C CA . ASP A 1 89 ? 32.643 3.847 8.778 1.00 80.56 89 ASP A CA 1
ATOM 676 C C . ASP A 1 89 ? 32.618 2.316 8.584 1.00 80.56 89 ASP A C 1
ATOM 678 O O . ASP A 1 89 ? 32.623 1.563 9.558 1.00 80.56 89 ASP A O 1
ATOM 682 N N . GLY A 1 90 ? 32.587 1.842 7.334 1.00 74.19 90 GLY A N 1
ATOM 683 C CA . GLY A 1 90 ? 32.491 0.424 6.990 1.00 74.19 90 GLY A CA 1
ATOM 684 C C . GLY A 1 90 ? 31.083 -0.167 7.124 1.00 74.19 90 GLY A C 1
ATOM 685 O O . GLY A 1 90 ? 30.914 -1.371 6.909 1.00 74.19 90 GLY A O 1
ATOM 686 N N . LEU A 1 91 ? 30.072 0.643 7.453 1.00 70.69 91 LEU A N 1
ATOM 687 C CA . LEU A 1 91 ? 28.678 0.216 7.533 1.00 70.69 91 LEU A CA 1
ATOM 688 C C . LEU A 1 91 ? 28.001 0.309 6.157 1.00 70.69 91 LEU A C 1
ATOM 690 O O . LEU A 1 91 ? 28.392 1.089 5.289 1.00 70.69 91 LEU A O 1
ATOM 694 N N . ARG A 1 92 ? 27.002 -0.550 5.925 1.00 67.25 92 ARG A N 1
ATOM 695 C CA . ARG A 1 92 ? 26.254 -0.596 4.660 1.00 67.25 92 ARG A CA 1
ATOM 696 C C . ARG A 1 92 ? 25.065 0.353 4.721 1.00 67.25 92 ARG A C 1
ATOM 698 O O . ARG A 1 92 ? 24.219 0.213 5.598 1.00 67.25 92 ARG A O 1
ATOM 705 N N . TYR A 1 93 ? 24.973 1.246 3.743 1.00 65.56 93 TYR A N 1
ATOM 706 C CA . TYR A 1 93 ? 23.904 2.231 3.609 1.00 65.56 93 TYR A CA 1
ATOM 707 C C . TYR A 1 93 ? 23.213 2.105 2.255 1.00 65.56 93 TYR A C 1
ATOM 709 O O . TYR A 1 93 ? 23.842 1.779 1.247 1.00 65.56 93 TYR A O 1
ATOM 717 N N . CYS A 1 94 ? 21.910 2.371 2.223 1.00 68.88 94 CYS A N 1
ATOM 718 C CA . CYS A 1 94 ? 21.169 2.524 0.979 1.00 68.88 94 CYS A CA 1
ATOM 719 C C . CYS A 1 94 ? 21.098 4.012 0.623 1.00 68.88 94 CYS A C 1
ATOM 721 O O . CYS A 1 94 ? 20.396 4.769 1.285 1.00 68.88 94 CYS A O 1
ATOM 723 N N . ASP A 1 95 ? 21.756 4.421 -0.465 1.00 63.00 95 ASP A N 1
ATOM 724 C CA . ASP A 1 95 ? 21.816 5.823 -0.933 1.00 63.00 95 ASP A CA 1
ATOM 725 C C . ASP A 1 95 ? 20.455 6.396 -1.396 1.00 63.00 95 ASP A C 1
ATOM 727 O O . ASP A 1 95 ? 20.370 7.538 -1.850 1.00 63.00 95 ASP A O 1
ATOM 731 N N . LYS A 1 96 ? 19.386 5.591 -1.352 1.00 62.62 96 LYS A N 1
ATOM 732 C CA . LYS A 1 96 ? 18.043 5.951 -1.827 1.00 62.62 96 LYS A CA 1
ATOM 733 C C . LYS A 1 96 ? 16.896 5.605 -0.876 1.00 62.62 96 LYS A C 1
ATOM 735 O O . LYS A 1 96 ? 15.758 5.906 -1.223 1.00 62.62 96 LYS A O 1
ATOM 740 N N . HIS A 1 97 ? 17.152 5.001 0.285 1.00 54.94 97 HIS A N 1
ATOM 741 C CA . HIS A 1 97 ? 16.140 4.937 1.344 1.00 54.94 97 HIS A CA 1
ATOM 742 C C . HIS A 1 97 ? 16.293 6.211 2.173 1.00 54.94 97 HIS A C 1
ATOM 744 O O . HIS A 1 97 ? 17.090 6.267 3.102 1.00 54.94 97 HIS A O 1
ATOM 750 N N . THR A 1 98 ? 15.608 7.275 1.768 1.00 46.00 98 THR A N 1
ATOM 751 C CA . THR A 1 98 ? 15.361 8.403 2.670 1.00 46.00 98 THR A CA 1
ATOM 752 C C . THR A 1 98 ? 14.224 8.003 3.605 1.00 46.00 98 THR A C 1
ATOM 754 O O . THR A 1 98 ? 13.198 7.551 3.094 1.00 46.00 98 THR A O 1
ATOM 757 N N . ASP A 1 99 ? 14.455 8.137 4.916 1.00 44.84 99 ASP A N 1
ATOM 758 C CA . ASP A 1 99 ? 13.498 7.885 6.013 1.00 44.84 99 ASP A CA 1
ATOM 759 C C . ASP A 1 99 ? 12.072 8.402 5.747 1.00 44.84 99 ASP A C 1
ATOM 761 O O . ASP A 1 99 ? 11.929 9.517 5.185 1.00 44.84 99 ASP A O 1
#

Sequence (99 aa):
MSRELTPFEHLVANHLCDGLSNSAIARATSHSEKVIENTVSRMARAFGIKSDGDTNIRVLLALAYRAHFGDGSFDKLNLDCSHSKIGEDGLRYCDKHTD